Protein AF-A0A9P4MPX2-F1 (afdb_monomer)

InterPro domains:
  IPR021278 ATP synthase subunit K [PF11022] (1-58)
  IPR021278 ATP synthase subunit K [PTHR28074] (1-58)

Organism: NCBI:txid1513339

Sequence (58 aa):
MVAMYTIAGRQVGSHVLA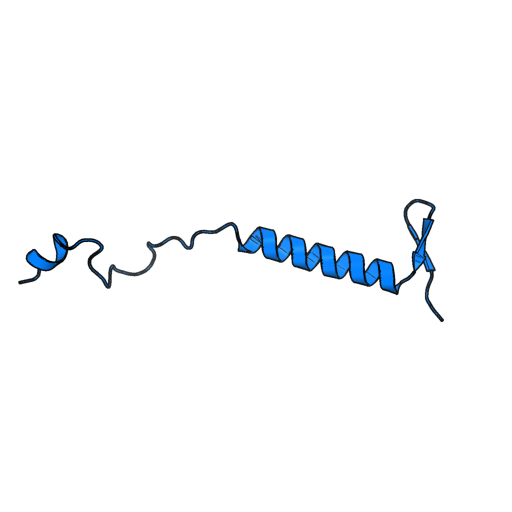MATLGSAAAIGYFSMGGSKKPADNQPPLNAKSKDEENFIK

pLDDT: mean 72.04, std 12.01, range [54.25, 91.06]

Foldseek 3Di:
DFDWDQDPNDTDTPVNVVCVVVVVVVVVVVVVVVPDPDPPPPDDCPDDPDPVVVVVVD

Mean predicted aligned error: 15.62 Å

Structure (mmCIF, N/CA/C/O backbone):
data_AF-A0A9P4MPX2-F1
#
_entry.id   AF-A0A9P4MPX2-F1
#
loop_
_atom_site.group_PDB
_atom_site.id
_atom_site.type_symbol
_atom_site.label_atom_id
_atom_site.label_alt_id
_atom_site.label_comp_id
_atom_site.label_asym_id
_atom_site.label_entity_id
_atom_site.label_seq_id
_atom_site.pdbx_PDB_ins_code
_atom_site.Cartn_x
_atom_site.Cartn_y
_atom_site.Cartn_z
_atom_site.occupancy
_atom_site.B_iso_or_equiv
_atom_site.auth_seq_id
_atom_site.auth_comp_id
_atom_site.auth_asym_id
_atom_site.auth_atom_id
_atom_site.pdbx_PDB_model_num
ATOM 1 N N . MET A 1 1 ? 20.557 -9.769 -12.789 1.00 67.94 1 MET A N 1
ATOM 2 C CA . MET A 1 1 ? 19.885 -9.099 -13.925 1.00 67.94 1 MET A CA 1
ATOM 3 C C . MET A 1 1 ? 18.550 -8.558 -13.420 1.00 67.94 1 MET A C 1
ATOM 5 O O . MET A 1 1 ? 17.781 -9.342 -12.881 1.00 67.94 1 MET A O 1
ATOM 9 N N . VAL A 1 2 ? 18.311 -7.242 -13.469 1.00 64.69 2 VAL A N 1
ATOM 10 C CA . VAL A 1 2 ? 17.050 -6.632 -12.995 1.00 64.69 2 VAL A CA 1
ATOM 11 C C . VAL A 1 2 ? 15.988 -6.830 -14.072 1.00 64.69 2 VAL A C 1
ATOM 13 O O . VAL A 1 2 ? 16.162 -6.356 -15.191 1.00 64.69 2 VAL A O 1
ATOM 16 N N . ALA A 1 3 ? 14.911 -7.547 -13.750 1.00 71.81 3 ALA A N 1
ATOM 17 C CA . ALA A 1 3 ? 13.783 -7.704 -14.661 1.00 71.81 3 ALA A CA 1
ATOM 18 C C . ALA A 1 3 ? 13.071 -6.352 -14.823 1.00 71.81 3 ALA A C 1
ATOM 20 O O . ALA A 1 3 ? 12.693 -5.726 -13.831 1.00 71.81 3 ALA A O 1
ATOM 21 N N . MET A 1 4 ? 12.928 -5.891 -16.063 1.00 75.31 4 MET A N 1
ATOM 22 C CA . MET A 1 4 ? 12.195 -4.673 -16.401 1.00 75.31 4 MET A CA 1
ATOM 23 C C . MET A 1 4 ? 10.813 -5.079 -16.899 1.00 75.31 4 MET A C 1
ATOM 25 O O . MET A 1 4 ? 10.701 -5.919 -17.789 1.00 75.31 4 MET A O 1
ATOM 29 N N . TYR A 1 5 ? 9.771 -4.489 -16.325 1.00 71.75 5 TYR A N 1
ATOM 30 C CA . TYR A 1 5 ? 8.394 -4.725 -16.742 1.00 71.75 5 TYR A CA 1
ATOM 31 C C . TYR A 1 5 ? 7.833 -3.441 -17.337 1.00 71.75 5 TYR A C 1
ATOM 33 O O . TYR A 1 5 ? 7.859 -2.389 -16.699 1.00 71.75 5 TYR A O 1
ATOM 41 N N . THR A 1 6 ? 7.336 -3.509 -18.568 1.00 77.94 6 THR A N 1
ATOM 42 C CA . THR A 1 6 ? 6.655 -2.374 -19.193 1.00 77.94 6 THR A CA 1
ATOM 43 C C . THR A 1 6 ? 5.257 -2.256 -18.604 1.00 77.94 6 THR A C 1
ATOM 45 O O . THR A 1 6 ? 4.367 -3.035 -18.933 1.00 77.94 6 THR A O 1
ATOM 48 N N . ILE A 1 7 ? 5.064 -1.279 -17.724 1.00 76.31 7 ILE A N 1
ATOM 49 C CA . ILE A 1 7 ? 3.788 -0.991 -17.070 1.00 76.31 7 ILE A CA 1
ATOM 50 C C . ILE A 1 7 ? 3.341 0.387 -17.546 1.00 76.31 7 ILE A C 1
ATOM 52 O O . ILE A 1 7 ? 4.089 1.357 -17.431 1.00 76.31 7 ILE A O 1
ATOM 56 N N . ALA A 1 8 ? 2.139 0.470 -18.127 1.00 79.12 8 ALA A N 1
ATOM 57 C CA . ALA A 1 8 ? 1.575 1.711 -18.673 1.00 79.12 8 ALA A CA 1
ATOM 58 C C . ALA A 1 8 ? 2.538 2.468 -19.622 1.00 79.12 8 ALA A C 1
ATOM 60 O O . ALA A 1 8 ? 2.694 3.684 -19.540 1.00 79.12 8 ALA A O 1
ATOM 61 N N . GLY A 1 9 ? 3.237 1.736 -20.498 1.00 80.81 9 GLY A N 1
ATOM 62 C CA . GLY A 1 9 ? 4.175 2.312 -21.473 1.00 80.81 9 GLY A CA 1
ATOM 63 C C . GLY A 1 9 ? 5.521 2.771 -20.898 1.00 80.81 9 GLY A C 1
ATOM 64 O O . GLY A 1 9 ? 6.339 3.314 -21.636 1.00 80.81 9 GLY A O 1
ATOM 65 N N . ARG A 1 10 ? 5.790 2.544 -19.604 1.00 76.25 10 ARG A N 1
ATOM 66 C CA . ARG A 1 10 ? 7.070 2.869 -18.957 1.00 76.25 10 ARG A CA 1
ATOM 67 C C . ARG A 1 10 ? 7.736 1.597 -18.445 1.00 76.25 10 ARG A C 1
ATOM 69 O O . ARG A 1 10 ? 7.080 0.737 -17.866 1.00 76.25 10 ARG A O 1
ATOM 76 N N . GLN A 1 11 ? 9.045 1.476 -18.648 1.00 76.44 11 GLN A N 1
ATOM 77 C CA . GLN A 1 11 ? 9.817 0.379 -18.066 1.00 76.44 11 GLN A CA 1
ATOM 78 C C . GLN A 1 11 ? 9.984 0.625 -16.564 1.00 76.44 11 GLN A C 1
ATOM 80 O O . GLN A 1 11 ? 10.624 1.593 -16.154 1.00 76.44 11 GLN A O 1
ATOM 85 N N . VAL A 1 12 ? 9.394 -0.242 -15.749 1.00 77.38 12 VAL A N 1
ATOM 86 C CA . VAL A 1 12 ? 9.514 -0.226 -14.293 1.00 77.38 12 VAL A CA 1
ATOM 87 C C . VAL A 1 12 ? 10.428 -1.374 -13.886 1.00 77.38 12 VAL A C 1
ATOM 89 O O . VAL A 1 12 ? 10.170 -2.537 -14.202 1.00 77.38 12 VAL A O 1
ATOM 92 N N . GLY A 1 13 ? 11.517 -1.055 -13.189 1.00 82.25 13 GLY A N 1
ATOM 93 C CA . GLY A 1 13 ? 12.407 -2.073 -12.641 1.00 82.25 13 GLY A CA 1
ATOM 94 C C . GLY A 1 13 ? 11.702 -2.903 -11.574 1.00 82.25 13 GLY A C 1
ATOM 95 O O . GLY A 1 13 ? 10.951 -2.362 -10.759 1.00 82.25 13 GLY A O 1
ATOM 96 N N . SER A 1 14 ? 11.972 -4.209 -11.546 1.00 79.00 14 SER A N 1
ATOM 97 C CA . SER A 1 14 ? 11.317 -5.156 -10.634 1.00 79.00 14 SER A CA 1
ATOM 98 C C . SER A 1 14 ? 11.382 -4.734 -9.167 1.00 79.00 14 SER A C 1
ATOM 100 O O . SER A 1 14 ? 10.449 -4.989 -8.416 1.00 79.00 14 SER A O 1
ATOM 102 N N . HIS A 1 15 ? 12.453 -4.053 -8.757 1.00 79.94 15 HIS A N 1
ATOM 103 C CA . HIS A 1 15 ? 12.631 -3.596 -7.379 1.00 79.94 15 HIS A CA 1
ATOM 104 C C . HIS A 1 15 ? 11.723 -2.411 -7.045 1.00 79.94 15 HIS A C 1
ATOM 106 O O . HIS A 1 15 ? 11.133 -2.378 -5.972 1.00 79.94 15 HIS A O 1
ATOM 112 N N . VAL A 1 16 ? 11.550 -1.470 -7.976 1.00 82.50 16 VAL A N 1
ATOM 113 C CA . VAL A 1 16 ? 10.641 -0.328 -7.789 1.00 82.50 16 VAL A CA 1
ATOM 114 C C . VAL A 1 16 ? 9.195 -0.808 -7.776 1.00 82.50 16 VAL A C 1
ATOM 116 O O . VAL A 1 16 ? 8.418 -0.382 -6.928 1.00 82.50 16 VAL A O 1
ATOM 119 N N . LEU A 1 17 ? 8.855 -1.741 -8.669 1.00 84.69 17 LEU A N 1
ATOM 120 C CA . LEU A 1 17 ? 7.531 -2.350 -8.697 1.00 84.69 17 LEU A CA 1
ATOM 121 C C . LEU A 1 17 ? 7.225 -3.086 -7.388 1.00 84.69 17 LEU A C 1
ATOM 123 O O . LEU A 1 17 ? 6.182 -2.849 -6.791 1.00 84.69 17 LEU A O 1
ATOM 127 N N . ALA A 1 18 ? 8.151 -3.923 -6.915 1.00 83.38 18 ALA A N 1
ATOM 128 C CA . ALA A 1 18 ? 7.983 -4.651 -5.662 1.00 83.38 18 ALA A CA 1
ATOM 129 C C . ALA A 1 18 ? 7.808 -3.698 -4.469 1.00 83.38 18 ALA A C 1
ATOM 131 O O . ALA A 1 18 ? 6.889 -3.884 -3.674 1.00 83.38 18 ALA A O 1
ATOM 132 N N . MET A 1 19 ? 8.631 -2.648 -4.373 1.00 89.38 19 MET A N 1
ATOM 133 C CA . MET A 1 19 ? 8.521 -1.647 -3.306 1.00 89.38 19 MET A CA 1
ATOM 134 C C . MET A 1 19 ? 7.206 -0.871 -3.372 1.00 89.38 19 MET A C 1
ATOM 136 O O . MET A 1 19 ? 6.600 -0.623 -2.332 1.00 89.38 19 MET A O 1
ATOM 140 N N . ALA A 1 20 ? 6.729 -0.535 -4.573 1.00 88.69 20 ALA A N 1
ATOM 141 C CA . ALA A 1 20 ? 5.427 0.096 -4.748 1.00 88.69 20 ALA A CA 1
ATOM 142 C C . ALA A 1 20 ? 4.298 -0.825 -4.266 1.00 88.69 20 ALA A C 1
ATOM 144 O O . ALA A 1 20 ? 3.468 -0.398 -3.472 1.00 88.69 20 ALA A O 1
ATOM 145 N N . THR A 1 21 ? 4.293 -2.100 -4.667 1.00 89.12 21 THR A N 1
ATOM 146 C CA . THR A 1 21 ? 3.261 -3.060 -4.247 1.00 89.12 21 THR A CA 1
ATOM 147 C C . THR A 1 21 ? 3.266 -3.292 -2.735 1.00 89.12 21 THR A C 1
ATOM 149 O O . THR A 1 21 ? 2.211 -3.217 -2.105 1.00 89.12 21 THR A O 1
ATOM 152 N N . LEU A 1 22 ? 4.439 -3.530 -2.139 1.00 88.94 22 LEU A N 1
ATOM 153 C CA . LEU A 1 22 ? 4.588 -3.716 -0.691 1.00 88.94 22 LEU A CA 1
ATOM 154 C C . LEU A 1 22 ? 4.207 -2.452 0.090 1.00 88.94 22 LEU A C 1
ATOM 156 O O . LEU A 1 22 ? 3.474 -2.541 1.074 1.00 88.94 22 LEU A O 1
ATOM 160 N N . GLY A 1 23 ? 4.647 -1.277 -0.367 1.00 91.06 23 GLY A N 1
ATOM 161 C CA . GLY A 1 23 ? 4.311 0.008 0.243 1.00 91.06 23 GLY A CA 1
ATOM 162 C C . GLY A 1 23 ? 2.817 0.322 0.166 1.00 91.06 23 GLY A C 1
ATOM 163 O O . GLY A 1 23 ? 2.223 0.714 1.168 1.00 91.06 23 GLY A O 1
ATOM 164 N N . SER A 1 24 ? 2.180 0.088 -0.985 1.00 90.00 24 SER A N 1
ATOM 165 C CA . SER A 1 24 ? 0.732 0.252 -1.146 1.00 90.00 24 SER A CA 1
ATOM 166 C C . SER A 1 24 ? -0.052 -0.714 -0.261 1.00 90.00 24 SER A C 1
ATOM 168 O O . SER A 1 24 ? -0.989 -0.285 0.406 1.00 90.00 24 SER A O 1
ATOM 170 N N . ALA A 1 25 ? 0.341 -1.989 -0.198 1.00 89.69 25 ALA A N 1
ATOM 171 C CA . ALA A 1 25 ? -0.318 -2.973 0.659 1.00 89.69 25 ALA A CA 1
ATOM 172 C C . ALA A 1 25 ? -0.208 -2.602 2.148 1.00 89.69 25 ALA A C 1
ATOM 174 O O . ALA A 1 25 ? -1.205 -2.648 2.869 1.00 89.69 25 ALA A O 1
ATOM 175 N N . ALA A 1 26 ? 0.975 -2.176 2.599 1.00 88.62 26 ALA A N 1
ATOM 176 C CA . ALA A 1 26 ? 1.189 -1.730 3.973 1.00 88.62 26 ALA A CA 1
ATOM 177 C C . ALA A 1 26 ? 0.395 -0.457 4.300 1.00 88.62 26 ALA A C 1
ATOM 179 O O . ALA A 1 26 ? -0.238 -0.386 5.352 1.00 88.62 26 ALA A O 1
ATOM 180 N N . ALA A 1 27 ? 0.376 0.525 3.394 1.00 87.56 27 ALA A N 1
ATOM 181 C CA . ALA A 1 27 ? -0.403 1.746 3.568 1.00 87.56 27 ALA A CA 1
ATOM 182 C C . ALA A 1 27 ? -1.907 1.446 3.647 1.00 87.56 27 ALA A C 1
ATOM 184 O O . ALA A 1 27 ? -2.573 1.913 4.568 1.00 87.56 27 ALA A O 1
ATOM 185 N N . ILE A 1 28 ? -2.435 0.616 2.741 1.0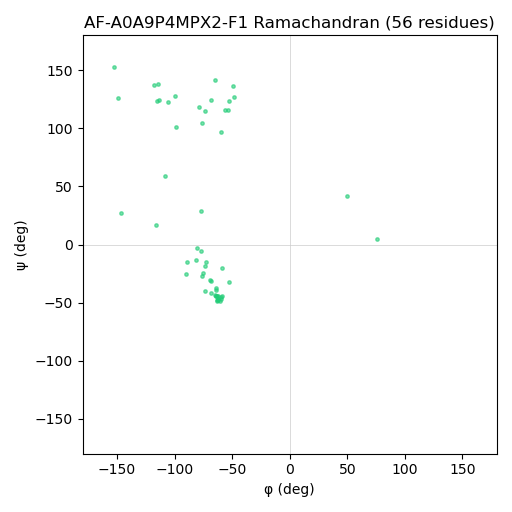0 88.62 28 ILE A N 1
ATOM 186 C CA . ILE A 1 28 ? -3.840 0.180 2.762 1.00 88.62 28 ILE A CA 1
ATOM 187 C C . ILE A 1 28 ? -4.158 -0.546 4.072 1.00 88.62 28 ILE A C 1
ATOM 189 O O . ILE A 1 28 ? -5.158 -0.227 4.711 1.00 88.62 28 ILE A O 1
ATOM 193 N N . GLY A 1 29 ? -3.303 -1.477 4.502 1.00 85.94 29 GLY A N 1
ATOM 194 C CA . GLY A 1 29 ? -3.469 -2.184 5.772 1.00 85.94 29 GLY A CA 1
ATOM 195 C C . GLY A 1 29 ? -3.489 -1.232 6.969 1.00 85.94 29 GLY A C 1
ATOM 196 O O . GLY A 1 29 ? -4.3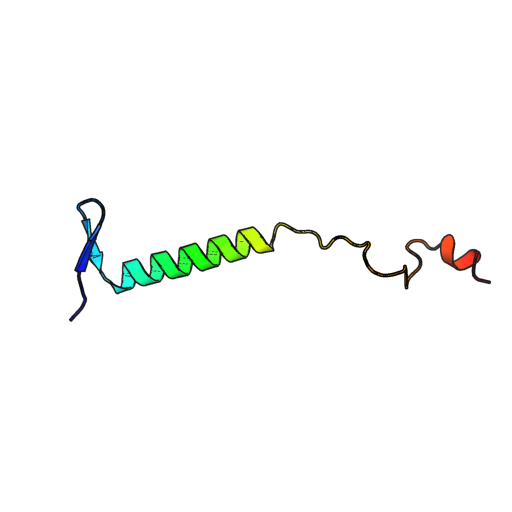76 -1.325 7.815 1.00 85.94 29 GLY A O 1
ATOM 197 N N . TYR A 1 30 ? -2.573 -0.263 7.003 1.00 83.44 30 TYR A N 1
ATOM 198 C CA . TYR A 1 30 ? -2.503 0.744 8.059 1.00 83.44 30 TYR A CA 1
ATOM 199 C C . TYR A 1 30 ? -3.758 1.626 8.105 1.00 83.44 30 TYR A C 1
ATOM 201 O O . TYR A 1 30 ? -4.369 1.776 9.164 1.00 83.44 30 TYR A O 1
ATOM 209 N N . PHE A 1 31 ? -4.198 2.151 6.959 1.00 82.75 31 PHE A N 1
ATOM 210 C CA . PHE A 1 31 ? -5.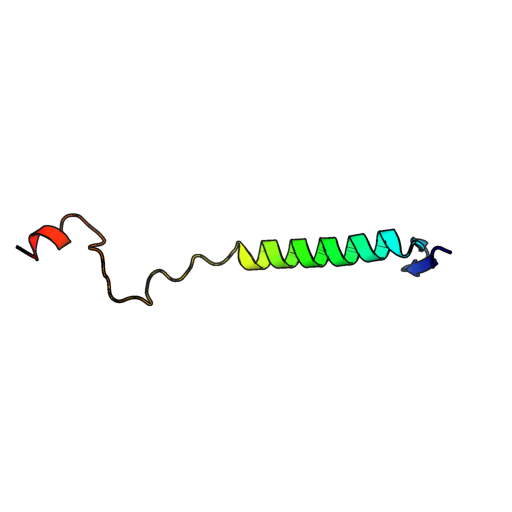430 2.940 6.878 1.00 82.75 31 PHE A CA 1
ATOM 211 C C . PHE A 1 31 ? -6.674 2.114 7.228 1.00 82.75 31 PHE A C 1
ATOM 213 O O . PHE A 1 31 ? -7.569 2.613 7.908 1.00 82.75 31 PHE A O 1
ATOM 220 N N . SER A 1 32 ? -6.717 0.841 6.831 1.00 79.75 32 SER A N 1
ATOM 221 C CA . SER A 1 32 ? -7.824 -0.062 7.157 1.00 79.75 32 SER A CA 1
ATOM 222 C C . SER A 1 32 ? -7.878 -0.426 8.644 1.00 79.75 32 SER A C 1
ATOM 224 O O . SER A 1 32 ? -8.967 -0.675 9.157 1.00 79.75 32 SER A O 1
ATOM 226 N N . MET A 1 33 ? -6.741 -0.473 9.343 1.00 74.31 33 MET A N 1
ATOM 227 C CA . MET A 1 33 ? -6.681 -0.815 10.772 1.00 74.31 33 MET A CA 1
ATOM 228 C C . MET A 1 33 ? -6.810 0.400 11.698 1.00 74.31 33 MET A C 1
ATOM 230 O O . MET A 1 33 ? -7.276 0.251 12.826 1.00 74.31 33 MET A O 1
ATOM 234 N N . GLY A 1 34 ? -6.454 1.604 11.242 1.00 67.75 34 GLY A N 1
ATOM 235 C CA . GLY A 1 34 ? -6.564 2.830 12.042 1.00 67.75 34 GLY A CA 1
ATOM 236 C C . GLY A 1 34 ? -7.998 3.340 12.257 1.00 67.75 34 GLY A C 1
ATOM 237 O O . GLY A 1 34 ? -8.218 4.185 13.121 1.00 67.75 34 GLY A O 1
ATOM 238 N N . GLY A 1 35 ? -8.976 2.845 11.488 1.00 65.44 35 GLY A N 1
ATOM 239 C CA . GLY A 1 35 ? -10.344 3.379 11.460 1.00 65.44 35 GLY A CA 1
ATOM 240 C C . GLY A 1 35 ? -11.335 2.779 12.463 1.00 65.44 35 GLY A C 1
ATOM 241 O O . GLY A 1 35 ? -12.390 3.366 12.699 1.00 65.44 35 GLY A O 1
ATOM 242 N N . SER A 1 36 ? -11.039 1.635 13.083 1.00 60.38 36 SER A N 1
ATOM 243 C CA . SER A 1 36 ? -11.982 0.990 14.004 1.00 60.38 36 SER A CA 1
ATOM 244 C C . SER A 1 36 ? -11.641 1.311 15.456 1.00 60.38 36 SER A C 1
ATOM 246 O O . SER A 1 36 ? -10.772 0.676 16.058 1.00 60.38 36 SER A O 1
ATOM 248 N N . LYS A 1 37 ? -12.382 2.252 16.061 1.00 61.78 37 LYS A N 1
ATOM 249 C CA . LYS A 1 37 ? -12.572 2.245 17.518 1.00 61.78 37 LYS A CA 1
ATOM 250 C C . LYS A 1 37 ? -13.104 0.855 17.866 1.00 61.78 37 LYS A C 1
ATOM 252 O O . LYS A 1 37 ? -14.175 0.485 17.387 1.00 61.78 37 LYS A O 1
ATOM 257 N N . LYS A 1 38 ? -12.342 0.068 18.635 1.00 62.00 38 LYS A N 1
ATOM 258 C CA . LYS A 1 38 ? -12.833 -1.207 19.175 1.00 62.00 38 LYS A CA 1
ATOM 259 C C . LYS A 1 38 ? -14.207 -0.939 19.805 1.00 62.00 38 LYS A C 1
ATOM 261 O O . LYS A 1 38 ? -14.282 -0.011 20.614 1.00 62.00 38 LYS A O 1
ATOM 266 N N . PRO A 1 39 ? -15.275 -1.675 19.446 1.00 57.50 39 PRO A N 1
ATOM 267 C CA . PRO A 1 39 ? -16.538 -1.551 20.156 1.00 57.50 39 PRO A CA 1
ATOM 268 C C . PRO A 1 39 ? -16.257 -1.835 21.631 1.00 57.50 39 PRO A C 1
ATOM 270 O O . PRO A 1 39 ? -15.802 -2.920 21.992 1.00 57.50 39 PRO A O 1
ATOM 273 N N . ALA A 1 40 ? -16.448 -0.823 22.472 1.00 58.25 40 ALA A N 1
ATOM 274 C CA . ALA A 1 40 ? -16.136 -0.854 23.897 1.00 58.25 40 ALA A CA 1
ATOM 275 C C . ALA A 1 40 ? -17.180 -1.639 24.717 1.00 58.25 40 ALA A C 1
ATOM 277 O O . ALA A 1 40 ? -17.395 -1.310 25.878 1.00 58.25 40 ALA A O 1
ATOM 278 N N . ASP A 1 41 ? -17.842 -2.632 24.110 1.00 57.84 41 ASP A N 1
ATOM 279 C CA . ASP A 1 41 ? -19.112 -3.174 24.614 1.00 57.84 41 ASP A CA 1
ATOM 280 C C . ASP A 1 41 ? -19.314 -4.681 24.361 1.00 57.84 41 ASP A C 1
ATOM 282 O O . ASP A 1 41 ? -20.440 -5.155 24.317 1.00 57.84 41 ASP A O 1
ATOM 286 N N . ASN A 1 42 ? -18.239 -5.470 24.248 1.00 56.72 42 ASN A N 1
ATOM 287 C CA . ASN A 1 42 ? -18.347 -6.943 24.275 1.00 56.72 42 ASN A CA 1
ATOM 288 C 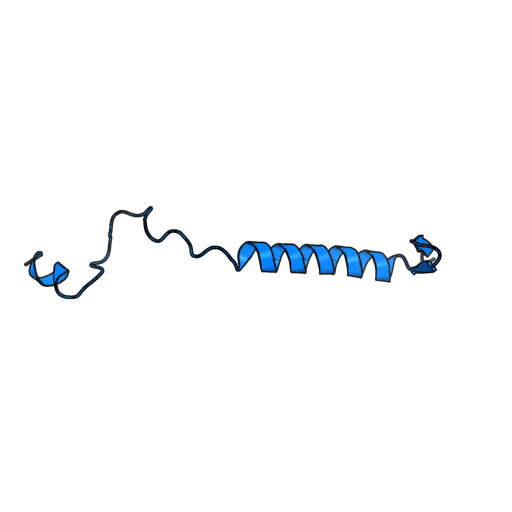C . ASN A 1 42 ? -17.642 -7.593 25.480 1.00 56.72 42 ASN A C 1
ATOM 290 O O . ASN A 1 42 ? -17.395 -8.798 25.478 1.00 56.72 42 ASN A O 1
ATOM 294 N N . GLN A 1 43 ? -17.321 -6.820 26.519 1.00 57.97 43 GLN A N 1
ATOM 295 C CA . GLN A 1 43 ? -16.992 -7.377 27.830 1.00 57.97 43 GLN A CA 1
ATOM 296 C C . GLN A 1 43 ? -18.068 -6.946 28.829 1.00 57.97 43 GLN A C 1
ATOM 298 O O . GLN A 1 43 ? -18.469 -5.781 28.785 1.00 57.97 43 GLN A O 1
ATOM 303 N N . PRO A 1 44 ? -18.529 -7.842 29.727 1.00 62.47 44 PRO A N 1
ATOM 304 C CA . PRO A 1 44 ? -19.303 -7.412 30.884 1.00 62.47 44 PRO A 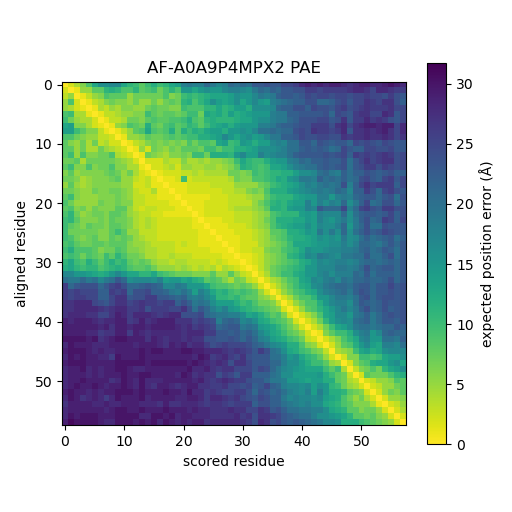CA 1
ATOM 305 C C . PRO A 1 44 ? -18.536 -6.266 31.559 1.00 62.47 44 PRO A C 1
ATOM 307 O O . PRO A 1 44 ? -17.307 -6.367 31.650 1.00 62.47 44 PRO A O 1
ATOM 310 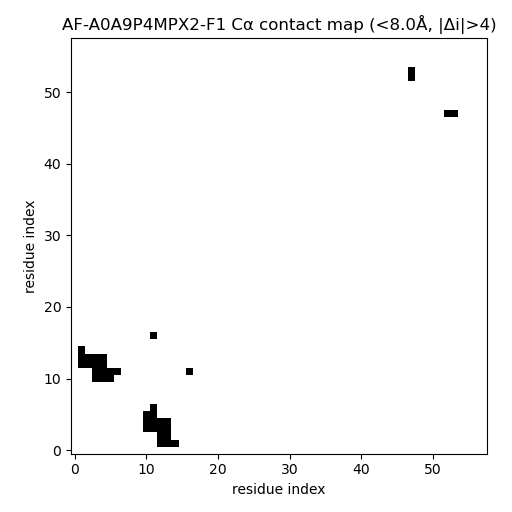N N . PRO A 1 45 ? -19.199 -5.173 31.971 1.00 60.53 45 PRO A N 1
ATOM 311 C CA . PRO A 1 45 ? -18.527 -4.019 32.553 1.00 60.53 45 PRO A CA 1
ATOM 312 C C . PRO A 1 45 ? -17.773 -4.446 33.820 1.00 60.53 45 PRO A C 1
ATOM 314 O O . PRO A 1 45 ? -18.342 -4.567 34.896 1.00 60.53 45 PRO A O 1
ATOM 317 N N . LEU A 1 46 ? -16.473 -4.714 33.670 1.00 59.12 46 LEU A N 1
ATOM 318 C CA . LEU A 1 46 ? -15.543 -5.039 34.755 1.00 59.12 46 LEU A CA 1
ATOM 319 C C . LEU A 1 46 ? -15.062 -3.7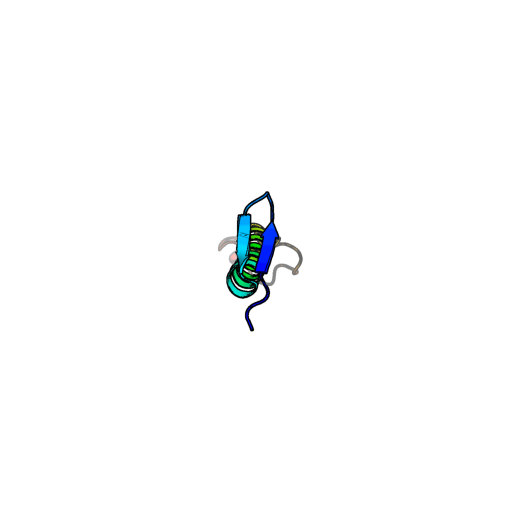78 35.486 1.00 59.12 46 LEU A C 1
ATOM 321 O O . LEU A 1 46 ? -14.279 -3.880 36.426 1.00 59.12 46 LEU A O 1
ATOM 325 N N . ASN A 1 47 ? -15.481 -2.594 35.034 1.00 57.00 47 ASN A N 1
ATOM 326 C CA . ASN A 1 47 ? -15.094 -1.329 35.630 1.00 57.00 47 ASN A CA 1
ATOM 327 C C . ASN A 1 47 ? -16.225 -0.306 35.466 1.00 57.00 47 ASN A C 1
ATOM 329 O O . ASN A 1 47 ? -16.693 -0.094 34.342 1.00 57.00 47 ASN A O 1
ATOM 333 N N . ALA A 1 48 ? -16.654 0.292 36.579 1.00 57.34 48 ALA A N 1
ATOM 334 C CA . ALA A 1 48 ? -17.640 1.367 36.621 1.00 57.34 48 ALA A CA 1
ATOM 335 C C . ALA A 1 48 ? -17.203 2.488 35.668 1.00 57.34 48 ALA A C 1
ATOM 337 O O . ALA A 1 48 ? -16.081 2.997 35.758 1.00 57.34 48 ALA A O 1
ATOM 338 N N . LYS A 1 49 ? -18.058 2.857 34.709 1.00 59.53 49 LYS A N 1
ATOM 339 C CA . LYS A 1 49 ? -17.711 3.896 33.720 1.00 59.53 49 LYS A CA 1
ATOM 340 C C . LYS A 1 49 ? -17.821 5.308 34.326 1.00 59.53 49 LYS A C 1
ATOM 342 O O . LYS A 1 49 ? -17.420 6.273 33.675 1.00 59.53 49 LYS A O 1
ATOM 347 N N . SER A 1 50 ? -18.304 5.448 35.564 1.00 59.00 50 SER A N 1
ATOM 348 C CA . SER A 1 50 ? -18.400 6.719 36.290 1.00 59.00 50 SER A CA 1
ATOM 349 C C . SER A 1 50 ? -18.336 6.533 37.813 1.00 59.00 50 SER A C 1
ATOM 351 O O . SER A 1 50 ? -18.748 5.510 38.354 1.00 59.00 50 SER A O 1
ATOM 353 N N . LYS A 1 51 ? -17.851 7.566 38.521 1.00 60.25 51 LYS A N 1
ATOM 354 C CA . LYS A 1 51 ? -17.759 7.603 39.997 1.00 60.25 51 LYS A CA 1
ATOM 355 C C . LYS A 1 51 ? -19.109 7.425 40.706 1.00 60.25 51 LYS A C 1
ATOM 357 O O . LYS A 1 51 ? -19.138 7.070 41.879 1.00 60.25 51 LYS A O 1
ATOM 362 N N . ASP A 1 52 ? -20.216 7.671 40.009 1.00 61.66 52 ASP A N 1
ATOM 363 C CA . ASP A 1 52 ? -21.566 7.502 40.549 1.00 61.66 52 ASP A CA 1
ATOM 364 C C . ASP A 1 52 ? -21.992 6.022 40.626 1.00 61.66 52 ASP A C 1
ATOM 366 O O . ASP A 1 52 ? -22.762 5.660 41.514 1.00 61.66 52 ASP A O 1
ATOM 370 N N . GLU A 1 53 ? -21.449 5.146 39.769 1.00 57.62 53 GLU A N 1
ATOM 371 C CA . GLU A 1 53 ? -21.704 3.695 39.813 1.00 57.62 53 GLU A CA 1
ATOM 372 C C . GLU A 1 53 ? -20.949 2.998 40.965 1.00 57.62 53 GLU A C 1
ATOM 374 O O . GLU A 1 53 ? -21.411 1.976 41.469 1.00 57.62 53 GLU A O 1
ATOM 379 N N . GLU A 1 54 ? -19.835 3.566 41.449 1.00 59.12 54 GLU A N 1
ATOM 380 C CA . GLU A 1 54 ? -19.083 3.033 42.602 1.00 59.12 54 GLU A CA 1
ATOM 381 C C . GLU A 1 54 ? -19.857 3.174 43.926 1.00 59.12 54 GLU A C 1
ATOM 383 O O . GLU A 1 54 ? -19.752 2.315 44.798 1.00 59.12 54 GLU A O 1
ATOM 388 N N . ASN A 1 55 ? -20.686 4.216 44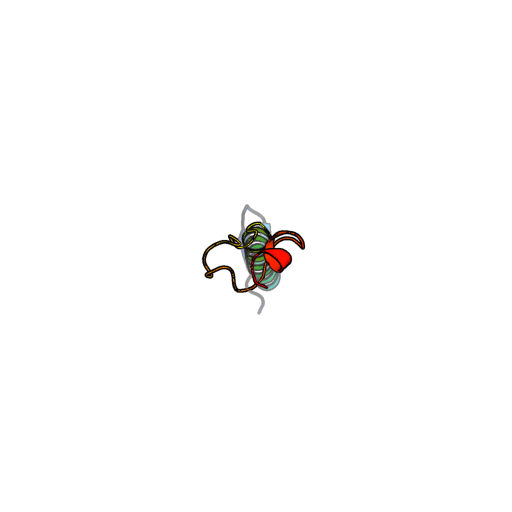.080 1.00 61.25 55 ASN A N 1
ATOM 389 C CA . ASN A 1 55 ? -21.489 4.422 45.296 1.00 61.25 55 ASN A CA 1
ATOM 390 C C . ASN A 1 55 ? -22.680 3.460 45.417 1.00 61.25 55 ASN A C 1
ATOM 392 O O . ASN A 1 55 ? -23.215 3.297 46.512 1.00 61.25 55 ASN A O 1
ATOM 396 N N . PHE A 1 56 ? -23.102 2.835 44.314 1.00 58.12 56 PHE A N 1
ATOM 397 C CA . PHE A 1 56 ? -24.160 1.820 44.321 1.00 58.12 56 PHE A CA 1
ATOM 398 C C . PHE A 1 56 ? -23.646 0.431 44.727 1.00 58.12 56 PHE A C 1
ATOM 400 O O . PHE A 1 56 ? -24.444 -0.452 45.037 1.00 58.12 56 PHE A O 1
ATOM 407 N N . ILE A 1 57 ? -22.321 0.248 44.750 1.00 60.28 57 ILE A N 1
ATOM 408 C CA . ILE A 1 57 ? -21.628 -0.953 45.223 1.00 60.28 57 ILE A CA 1
ATOM 409 C C . ILE A 1 57 ? -20.938 -0.611 46.555 1.00 60.28 57 ILE A C 1
ATOM 411 O O . ILE A 1 57 ? -19.717 -0.680 46.687 1.00 60.28 57 ILE A O 1
ATOM 415 N N . LYS A 1 58 ? -21.714 -0.188 47.554 1.00 54.25 58 LYS A N 1
ATOM 416 C CA . LYS A 1 58 ? -21.270 -0.135 48.950 1.00 54.25 58 LYS A CA 1
ATOM 417 C C . LYS A 1 58 ? -22.267 -0.852 49.843 1.00 54.25 58 LYS A C 1
ATOM 419 O O . LYS A 1 58 ? -23.482 -0.696 49.596 1.00 54.25 58 LYS A O 1
#

Solvent-accessible surface area (backbone atoms only — not comparable to full-atom values): 3835 Å² total; per-residue (Å²): 134,84,56,69,44,77,53,95,91,38,79,39,46,49,67,60,50,49,50,50,54,54,49,50,51,50,51,52,51,49,59,66,60,73,70,62,78,73,78,93,73,86,62,81,82,88,59,73,93,44,82,73,57,53,68,73,71,114

Radius of gyration: 25.03 Å; Cα contacts (8 Å, |Δi|>4): 19; chains: 1; bounding box: 44×17×70 Å

Secondary structure (DSSP, 8-state):
-PPEEEETTEEEEHHHHHHHHHHHHHHHHHHHHHT----TTSS---S-SSHHHHTT--